Protein AF-A0A945QQH2-F1 (afdb_monomer_lite)

Secondary structure (DSSP, 8-state):
----------PPP------PPPP------PPPTTGGGSHHHHHHHHT---EEEETTEEEEHHHHHHSSHHHHHHHHHHHHHHHHTT-

pLDDT: mean 80.51, std 17.83, range [37.78, 97.5]

Foldseek 3Di:
DDDDDDPPDPDPDPPDDDDDDDDDDDDDDADALVLCPDPVNVVCQVVAPQFDDDPNDTGHPSCCVNDCNVVVVCVVVVVVVVVVVVD

Sequence (87 aa):
MRRFIAAMLCKPREWGAVFARPLMVVVHRFMEPGELQMELGRQRLEACVFKWPVDGEMVSLCEVNATNLRHQLNQRGAGRLVANHRQ

Radius of gyration: 27.11 Å; chains: 1; bounding box: 89×33×42 Å

Structure (mmCIF, N/CA/C/O backbone):
data_AF-A0A945QQH2-F1
#
_entry.id   AF-A0A945QQH2-F1
#
loop_
_atom_site.group_PDB
_atom_site.id
_atom_site.type_symbol
_atom_site.label_atom_id
_atom_site.label_alt_id
_atom_site.label_comp_id
_atom_site.label_asym_id
_atom_site.label_entity_id
_atom_site.label_seq_id
_atom_site.pdbx_PDB_ins_code
_atom_site.Cartn_x
_atom_site.Cartn_y
_atom_site.Cartn_z
_atom_site.occupancy
_atom_site.B_iso_or_equiv
_atom_site.auth_seq_id
_atom_site.auth_comp_id
_atom_site.auth_asym_id
_atom_site.auth_atom_id
_atom_site.pdbx_PDB_model_num
ATOM 1 N N . MET A 1 1 ? 76.645 -2.385 11.509 1.00 41.94 1 MET A N 1
ATOM 2 C CA . MET A 1 1 ? 75.364 -1.938 10.896 1.00 41.94 1 MET A CA 1
ATOM 3 C C . MET A 1 1 ? 75.095 -2.886 9.734 1.00 41.94 1 MET A C 1
ATOM 5 O O . MET A 1 1 ? 75.982 -2.985 8.910 1.00 41.94 1 MET A O 1
ATOM 9 N N . ARG A 1 2 ? 74.041 -3.700 9.611 1.00 37.78 2 ARG A N 1
ATOM 10 C CA . ARG A 1 2 ? 72.576 -3.614 9.832 1.00 37.78 2 ARG A CA 1
ATOM 11 C C . ARG A 1 2 ? 72.118 -5.089 10.029 1.00 37.78 2 ARG A C 1
ATOM 13 O O . ARG A 1 2 ? 72.613 -5.923 9.290 1.00 37.78 2 ARG A O 1
ATOM 20 N N . ARG A 1 3 ? 71.405 -5.592 11.046 1.00 39.09 3 ARG A N 1
ATOM 21 C CA . ARG A 1 3 ? 70.081 -5.307 11.639 1.00 39.09 3 ARG A CA 1
ATOM 22 C C . ARG A 1 3 ? 68.910 -5.259 10.632 1.00 39.09 3 ARG A C 1
ATOM 24 O O . ARG A 1 3 ? 68.772 -4.245 9.964 1.00 39.09 3 ARG A O 1
ATOM 31 N N . PHE A 1 4 ? 68.052 -6.301 10.712 1.00 40.44 4 PHE A N 1
ATOM 32 C CA . PHE A 1 4 ? 66.581 -6.299 10.510 1.00 40.44 4 PHE A CA 1
ATOM 33 C C . PHE A 1 4 ? 66.102 -6.157 9.030 1.00 40.44 4 PHE A C 1
ATOM 35 O O . PHE A 1 4 ? 66.715 -5.428 8.272 1.00 40.44 4 PHE A O 1
ATOM 42 N N . ILE A 1 5 ? 65.072 -6.826 8.477 1.00 47.50 5 ILE A N 1
ATOM 43 C CA . ILE A 1 5 ? 63.795 -7.360 8.988 1.00 47.50 5 ILE A CA 1
ATOM 44 C C . ILE A 1 5 ? 63.305 -8.533 8.111 1.00 47.50 5 ILE A C 1
ATOM 46 O O . ILE A 1 5 ? 63.434 -8.514 6.893 1.00 47.50 5 ILE A O 1
ATOM 50 N N . ALA A 1 6 ? 62.720 -9.510 8.808 1.00 41.59 6 ALA A N 1
ATOM 51 C CA . ALA A 1 6 ? 61.755 -10.537 8.425 1.00 41.59 6 ALA A CA 1
ATOM 52 C C . ALA A 1 6 ? 61.331 -10.666 6.950 1.00 41.59 6 ALA A C 1
ATOM 54 O O . ALA A 1 6 ? 60.688 -9.791 6.370 1.00 41.59 6 ALA A O 1
ATOM 55 N N . ALA A 1 7 ? 61.525 -11.885 6.442 1.00 43.59 7 ALA A N 1
ATOM 56 C CA . ALA A 1 7 ? 60.659 -12.496 5.449 1.00 43.59 7 ALA A CA 1
ATOM 57 C C . ALA A 1 7 ? 59.204 -12.455 5.952 1.00 43.59 7 ALA A C 1
ATOM 59 O O . ALA A 1 7 ? 58.755 -13.318 6.708 1.00 43.59 7 ALA A O 1
ATOM 60 N N . MET A 1 8 ? 58.472 -11.414 5.558 1.00 44.50 8 MET A N 1
ATOM 61 C CA . MET A 1 8 ? 57.026 -11.367 5.693 1.00 44.50 8 MET A CA 1
ATOM 62 C C . MET A 1 8 ? 56.466 -12.348 4.665 1.00 44.50 8 MET A C 1
ATOM 64 O O . MET A 1 8 ? 56.303 -12.039 3.489 1.00 44.50 8 MET A O 1
ATOM 68 N N . LEU A 1 9 ? 56.273 -13.577 5.137 1.00 50.94 9 LEU A N 1
ATOM 69 C CA . LEU A 1 9 ? 55.553 -14.659 4.487 1.00 50.94 9 LEU A CA 1
ATOM 70 C C . LEU A 1 9 ? 54.219 -14.130 3.938 1.00 50.94 9 LEU A C 1
ATOM 72 O O . LEU A 1 9 ? 53.214 -14.101 4.647 1.00 50.94 9 LEU A O 1
ATOM 76 N N . CYS A 1 10 ? 54.191 -13.745 2.662 1.00 43.44 10 CYS A N 1
ATOM 77 C CA . CYS A 1 10 ? 52.959 -13.739 1.8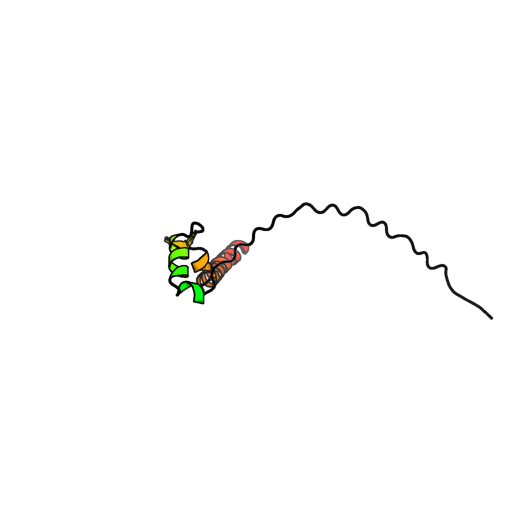89 1.00 43.44 10 CYS A CA 1
ATOM 78 C C . CYS A 1 10 ? 52.540 -15.199 1.716 1.00 43.44 10 CYS A C 1
ATOM 80 O O . CYS A 1 10 ? 52.870 -15.843 0.724 1.00 43.44 10 CYS A O 1
ATOM 82 N N . LYS A 1 11 ? 51.842 -15.748 2.715 1.00 51.06 11 LYS A N 1
ATOM 83 C CA . LYS A 1 11 ? 51.032 -16.941 2.491 1.00 51.06 11 LYS A CA 1
ATOM 84 C C . LYS A 1 11 ? 49.907 -16.529 1.538 1.00 51.06 11 LYS A C 1
ATOM 86 O O . LYS A 1 11 ? 49.159 -15.612 1.889 1.00 51.06 11 LYS A O 1
ATOM 91 N N . PRO A 1 12 ? 49.767 -17.152 0.357 1.00 54.16 12 PRO A N 1
ATOM 92 C CA . PRO A 1 12 ? 48.565 -16.975 -0.438 1.00 54.16 12 PRO A CA 1
ATOM 93 C C . PRO A 1 12 ? 47.391 -17.412 0.438 1.00 54.16 12 PRO A C 1
ATOM 95 O O . PRO A 1 12 ? 47.353 -18.528 0.951 1.00 54.16 12 PRO A O 1
ATOM 98 N N . ARG A 1 13 ? 46.477 -16.482 0.706 1.00 62.56 13 ARG A N 1
ATOM 99 C CA . ARG A 1 13 ? 45.231 -16.777 1.405 1.00 62.56 13 ARG A CA 1
ATOM 100 C C . ARG A 1 13 ? 44.475 -17.736 0.488 1.00 62.56 13 ARG A C 1
ATOM 102 O O . ARG A 1 13 ? 44.198 -17.378 -0.650 1.00 62.56 13 ARG A O 1
ATOM 109 N N . GLU A 1 14 ? 44.219 -18.958 0.929 1.00 63.78 14 GLU A N 1
ATOM 110 C CA . GLU A 1 14 ? 43.393 -19.908 0.188 1.00 63.78 14 GLU A CA 1
ATOM 111 C C . GLU A 1 14 ? 41.954 -19.383 0.222 1.00 63.78 14 GLU A C 1
ATOM 113 O O . GLU A 1 14 ? 41.206 -19.609 1.174 1.00 63.78 14 GLU A O 1
ATOM 118 N N . TRP A 1 15 ? 41.576 -18.586 -0.778 1.00 61.75 15 TRP A N 1
ATOM 119 C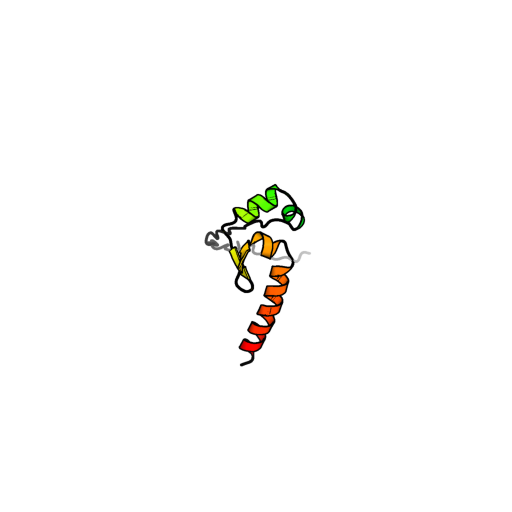 CA . TRP A 1 15 ? 40.179 -18.242 -1.014 1.00 61.75 15 TRP A CA 1
ATOM 120 C C . TRP A 1 15 ? 39.518 -19.512 -1.546 1.00 61.75 15 TRP A C 1
ATOM 122 O O . TRP A 1 15 ? 39.477 -19.745 -2.751 1.00 61.75 15 TRP A O 1
ATOM 132 N N . GLY A 1 16 ? 39.074 -20.379 -0.632 1.00 65.81 16 GLY A N 1
ATOM 133 C CA . GLY A 1 16 ? 38.210 -21.502 -0.977 1.00 65.81 16 GLY A CA 1
ATOM 134 C C . GLY A 1 16 ? 37.032 -20.998 -1.810 1.00 65.81 16 GLY A C 1
ATOM 135 O O . GLY A 1 16 ? 36.542 -19.888 -1.590 1.00 65.81 16 GLY A O 1
ATOM 136 N N . ALA A 1 17 ? 36.610 -21.782 -2.800 1.00 72.44 17 ALA A N 1
ATOM 137 C CA . ALA A 1 17 ? 35.519 -21.402 -3.686 1.00 72.44 17 ALA A CA 1
ATOM 138 C C . ALA A 1 17 ? 34.255 -21.090 -2.863 1.00 72.44 17 ALA A C 1
ATOM 140 O O . ALA A 1 17 ? 33.643 -21.982 -2.274 1.00 72.44 17 ALA A O 1
ATOM 141 N N . VAL A 1 18 ? 33.864 -19.814 -2.805 1.00 74.06 18 VAL A N 1
ATOM 142 C CA . VAL A 1 18 ? 32.601 -19.397 -2.192 1.00 74.06 18 VAL A CA 1
ATOM 143 C C . VAL A 1 18 ? 31.494 -19.711 -3.187 1.00 74.06 18 VAL A C 1
ATOM 145 O O . VAL A 1 18 ? 31.293 -18.991 -4.162 1.00 74.06 18 VAL A O 1
ATOM 148 N N . PHE A 1 19 ? 30.779 -20.808 -2.954 1.00 73.94 19 PHE A N 1
ATOM 149 C CA . PHE A 1 19 ? 29.583 -21.130 -3.719 1.00 73.94 19 PHE A CA 1
ATOM 150 C C . PHE A 1 19 ? 28.376 -20.432 -3.083 1.00 73.94 19 PHE A C 1
ATOM 152 O O . PHE A 1 19 ? 27.826 -20.895 -2.083 1.00 73.94 19 PHE A O 1
ATOM 159 N N . ALA A 1 20 ? 27.968 -19.294 -3.644 1.00 77.75 20 ALA A N 1
ATOM 160 C CA . ALA A 1 20 ? 26.710 -18.652 -3.282 1.00 77.75 20 ALA A CA 1
ATOM 161 C C . ALA A 1 20 ? 25.569 -19.273 -4.101 1.00 77.75 20 ALA A C 1
ATOM 163 O O . ALA A 1 20 ? 25.645 -19.359 -5.326 1.00 77.75 20 ALA A O 1
ATOM 164 N N . ARG A 1 21 ? 24.494 -19.701 -3.431 1.00 81.44 21 ARG A N 1
ATOM 165 C CA . ARG A 1 21 ? 23.265 -20.106 -4.124 1.00 81.44 21 ARG A CA 1
ATOM 166 C C . ARG A 1 21 ? 22.663 -18.891 -4.840 1.00 81.44 21 ARG A C 1
ATOM 168 O O . ARG A 1 21 ? 22.622 -17.820 -4.232 1.00 81.44 21 ARG A O 1
ATOM 175 N N . PRO A 1 22 ? 22.161 -19.035 -6.079 1.00 80.06 22 PRO A N 1
ATOM 176 C CA . PRO A 1 22 ? 21.443 -17.950 -6.730 1.00 80.06 22 PRO A CA 1
ATOM 177 C C . PRO A 1 22 ? 20.197 -17.607 -5.905 1.00 80.06 22 PRO A C 1
ATOM 179 O O . PRO A 1 22 ? 19.335 -18.457 -5.681 1.00 80.06 22 PRO A O 1
ATOM 182 N N . LEU A 1 23 ? 20.121 -16.364 -5.432 1.00 85.94 23 LEU A N 1
ATOM 183 C CA . LEU A 1 23 ? 18.935 -15.804 -4.796 1.00 85.94 23 LEU A CA 1
ATOM 184 C C . LEU A 1 23 ? 18.178 -14.990 -5.846 1.00 85.94 23 LEU A C 1
ATOM 186 O O . LEU A 1 23 ? 18.697 -13.997 -6.352 1.00 85.94 23 LEU A O 1
ATOM 190 N N . MET A 1 24 ? 16.949 -15.395 -6.161 1.00 84.31 24 MET A N 1
ATOM 191 C CA . MET A 1 24 ? 16.046 -14.578 -6.968 1.00 84.31 24 MET A CA 1
ATOM 192 C C . MET A 1 24 ? 15.245 -13.669 -6.037 1.00 84.31 24 MET A C 1
ATOM 194 O O . MET A 1 24 ? 14.452 -14.148 -5.229 1.00 84.31 24 MET A O 1
ATOM 198 N N . VAL A 1 25 ? 15.453 -12.358 -6.152 1.00 85.69 25 VAL A N 1
ATOM 199 C CA . VAL A 1 25 ? 14.678 -11.347 -5.423 1.00 85.69 25 VAL A CA 1
ATOM 200 C C . VAL A 1 25 ? 13.718 -10.685 -6.401 1.00 85.69 25 VAL A C 1
ATOM 202 O O . VAL A 1 25 ? 14.150 -10.045 -7.357 1.00 85.69 25 VAL A O 1
ATOM 205 N N . VAL A 1 26 ? 12.415 -10.827 -6.161 1.00 77.38 26 VAL A N 1
ATOM 206 C CA . VAL A 1 26 ? 11.380 -10.125 -6.927 1.00 77.38 26 VAL A CA 1
ATOM 207 C C . VAL A 1 26 ? 10.939 -8.907 -6.128 1.00 77.38 26 VAL A C 1
ATOM 209 O O . VAL A 1 26 ? 10.331 -9.037 -5.066 1.00 77.38 26 VAL A O 1
ATOM 212 N N . VAL A 1 27 ? 11.250 -7.716 -6.637 1.00 78.25 27 VAL A N 1
ATOM 213 C CA . VAL A 1 27 ? 10.832 -6.447 -6.033 1.00 78.25 27 VAL A CA 1
ATOM 214 C C . VAL A 1 27 ? 9.658 -5.894 -6.827 1.00 78.25 27 VAL A C 1
ATOM 216 O O . VAL A 1 27 ? 9.778 -5.631 -8.020 1.00 78.25 27 VAL A O 1
ATOM 219 N N . HIS A 1 28 ? 8.527 -5.694 -6.156 1.00 74.75 28 HIS A N 1
ATOM 220 C CA . HIS A 1 28 ? 7.392 -4.975 -6.724 1.00 74.75 28 HIS A CA 1
ATOM 221 C C . HIS A 1 28 ? 7.476 -3.509 -6.301 1.00 74.75 28 HIS A C 1
ATOM 223 O O . HIS A 1 28 ? 7.560 -3.207 -5.109 1.00 74.75 28 HIS A O 1
ATOM 229 N N . ARG A 1 29 ? 7.445 -2.592 -7.274 1.00 82.94 29 ARG A N 1
ATOM 230 C CA . ARG A 1 29 ? 7.284 -1.163 -6.994 1.00 82.94 29 ARG A CA 1
ATOM 231 C C . ARG A 1 29 ? 5.795 -0.859 -6.875 1.00 82.94 29 ARG A C 1
ATOM 233 O O . ARG A 1 29 ? 5.080 -0.881 -7.872 1.00 82.94 29 ARG A O 1
ATOM 240 N N . PHE A 1 30 ? 5.345 -0.589 -5.655 1.00 88.81 30 PHE A N 1
ATOM 241 C CA . PHE A 1 30 ? 4.009 -0.050 -5.424 1.00 88.81 30 PHE A CA 1
ATOM 242 C C . PHE A 1 30 ? 3.945 1.418 -5.853 1.00 88.81 30 PHE A C 1
ATOM 244 O O . PHE A 1 30 ? 4.975 2.090 -5.928 1.00 88.81 30 PHE A O 1
ATOM 251 N N . MET A 1 31 ? 2.730 1.886 -6.136 1.00 92.50 31 MET A N 1
ATOM 252 C CA . MET A 1 31 ? 2.486 3.285 -6.478 1.00 92.50 31 MET A CA 1
ATOM 253 C C . MET A 1 31 ? 2.860 4.216 -5.323 1.00 92.50 31 MET A C 1
ATOM 255 O O . MET A 1 31 ? 2.768 3.852 -4.150 1.00 92.50 31 MET A O 1
ATOM 259 N N . GLU A 1 32 ? 3.264 5.429 -5.667 1.00 91.88 32 GLU A N 1
ATOM 260 C CA . GLU A 1 32 ? 3.456 6.524 -4.726 1.00 91.88 32 GLU A CA 1
ATOM 261 C C . GLU A 1 32 ? 2.111 7.193 -4.378 1.00 91.88 32 GLU A C 1
ATOM 263 O O . GLU A 1 32 ? 1.158 7.116 -5.160 1.00 91.88 32 GLU A O 1
ATOM 268 N N . PRO A 1 33 ? 2.005 7.897 -3.233 1.00 93.69 33 PRO A N 1
ATOM 269 C CA . PRO A 1 33 ? 0.746 8.511 -2.799 1.00 93.69 33 PRO A CA 1
ATOM 270 C C . PRO A 1 33 ? 0.122 9.453 -3.843 1.00 93.69 33 PRO A C 1
ATOM 272 O O . PRO A 1 33 ? -1.096 9.480 -4.008 1.00 93.69 33 PRO A O 1
ATOM 275 N N . GLY A 1 34 ? 0.954 10.209 -4.568 1.00 94.38 34 GLY A N 1
ATOM 276 C CA . GLY A 1 34 ? 0.497 11.142 -5.601 1.00 94.38 34 GLY A CA 1
ATOM 277 C C . GLY A 1 34 ? -0.060 10.455 -6.850 1.00 94.38 34 GLY A C 1
ATOM 278 O O . GLY A 1 34 ? -0.938 11.008 -7.508 1.00 94.38 34 GLY A O 1
ATOM 279 N N . GLU A 1 35 ? 0.393 9.237 -7.160 1.00 94.94 35 GLU A N 1
ATOM 280 C CA . GLU A 1 35 ? -0.099 8.481 -8.316 1.00 94.94 35 GLU A CA 1
ATOM 281 C C . GLU A 1 35 ? -1.547 8.024 -8.119 1.00 94.94 35 GLU A C 1
ATOM 283 O O . GLU A 1 35 ? -2.285 7.945 -9.095 1.00 94.94 35 GLU A O 1
ATOM 288 N N . LEU A 1 36 ? -1.987 7.791 -6.875 1.00 93.00 36 LEU A N 1
ATOM 289 C CA . LEU A 1 36 ? -3.362 7.369 -6.572 1.00 93.00 36 LEU A CA 1
ATOM 290 C C . LEU A 1 36 ? -4.422 8.380 -7.028 1.00 93.00 36 LEU A C 1
ATOM 292 O O . LEU A 1 36 ? -5.560 7.998 -7.282 1.00 93.00 36 LEU A O 1
ATOM 296 N N . GLN A 1 37 ? -4.052 9.659 -7.118 1.00 94.50 37 GLN A N 1
ATOM 297 C CA . GLN A 1 37 ? -4.954 10.745 -7.514 1.00 94.50 37 GLN A CA 1
ATOM 298 C C . GLN A 1 37 ? -5.020 10.933 -9.035 1.00 94.50 37 GLN A C 1
ATOM 300 O O . GLN A 1 37 ? -5.804 11.738 -9.533 1.00 94.50 37 GLN A O 1
ATOM 305 N N . MET A 1 38 ? -4.177 10.220 -9.785 1.00 96.62 38 MET A N 1
ATOM 306 C CA . MET A 1 38 ? -4.148 10.284 -11.239 1.00 96.62 38 MET A CA 1
ATOM 307 C C . MET A 1 38 ? -5.130 9.276 -11.832 1.00 96.62 38 MET A C 1
ATOM 309 O O . MET A 1 38 ? -5.302 8.176 -11.309 1.00 96.62 38 MET A O 1
ATOM 313 N N . GLU A 1 39 ? -5.687 9.601 -12.997 1.00 97.50 39 GLU A N 1
ATOM 314 C CA . GLU A 1 39 ? -6.577 8.693 -13.729 1.00 97.50 39 GLU A CA 1
ATOM 315 C C . GLU A 1 39 ? -5.915 7.330 -14.000 1.00 97.50 39 GLU A C 1
ATOM 317 O O . GLU A 1 39 ? -6.500 6.278 -13.749 1.00 97.50 39 GLU A O 1
ATOM 322 N N . LEU A 1 40 ? -4.644 7.341 -14.414 1.00 95.00 40 LEU A N 1
ATOM 323 C CA . LEU A 1 40 ? -3.857 6.120 -14.598 1.00 95.00 40 LEU A CA 1
ATOM 324 C C . LEU A 1 40 ? -3.684 5.333 -13.288 1.00 95.00 40 LEU A C 1
ATOM 326 O O . LEU A 1 40 ? -3.663 4.103 -13.302 1.00 95.00 40 LEU A O 1
ATOM 330 N N . GLY A 1 41 ? -3.555 6.023 -12.155 1.00 94.25 41 GLY A N 1
ATOM 331 C CA . GLY A 1 41 ? -3.470 5.387 -10.844 1.00 94.25 41 GLY A CA 1
ATOM 332 C C . GLY A 1 41 ? -4.758 4.665 -10.479 1.00 94.25 41 GLY A C 1
ATOM 333 O O . GLY A 1 41 ? -4.710 3.502 -10.083 1.00 94.25 41 GLY A O 1
ATOM 334 N N . ARG A 1 42 ? -5.910 5.304 -10.703 1.00 94.25 42 ARG A N 1
ATOM 335 C CA . ARG A 1 42 ? -7.224 4.682 -10.500 1.00 94.25 42 ARG A CA 1
ATOM 336 C C . ARG A 1 42 ? -7.392 3.421 -11.349 1.00 94.25 42 ARG A C 1
ATOM 338 O O . ARG A 1 42 ? -7.729 2.369 -10.813 1.00 94.25 42 ARG A O 1
ATOM 345 N N . GLN A 1 43 ? -7.044 3.488 -12.633 1.00 95.19 43 GLN A N 1
ATOM 346 C CA . GLN A 1 43 ? -7.089 2.327 -13.533 1.00 95.19 43 GLN A CA 1
ATOM 347 C C . GLN A 1 43 ? -6.183 1.184 -13.044 1.00 95.19 43 GLN A C 1
ATOM 349 O O . GLN A 1 43 ? -6.559 0.012 -13.090 1.00 95.19 43 GLN A O 1
ATOM 354 N N . ARG A 1 44 ? -4.994 1.510 -12.517 1.00 93.44 44 ARG A N 1
ATOM 355 C CA . ARG A 1 44 ? -4.086 0.520 -11.915 1.00 93.44 44 ARG A CA 1
ATOM 356 C C . ARG A 1 44 ? -4.653 -0.102 -10.638 1.00 93.44 44 ARG A C 1
ATOM 358 O O . ARG A 1 44 ? -4.406 -1.285 -10.412 1.00 93.44 44 ARG A O 1
ATOM 365 N N . LEU A 1 45 ? -5.381 0.652 -9.808 1.00 93.44 45 LEU A N 1
ATOM 366 C CA . LEU A 1 45 ? -6.053 0.110 -8.619 1.00 93.44 45 LEU A CA 1
ATOM 367 C C . LEU A 1 45 ? -7.151 -0.882 -9.012 1.00 93.44 45 LEU A C 1
ATOM 369 O O . LEU A 1 45 ? -7.191 -1.986 -8.468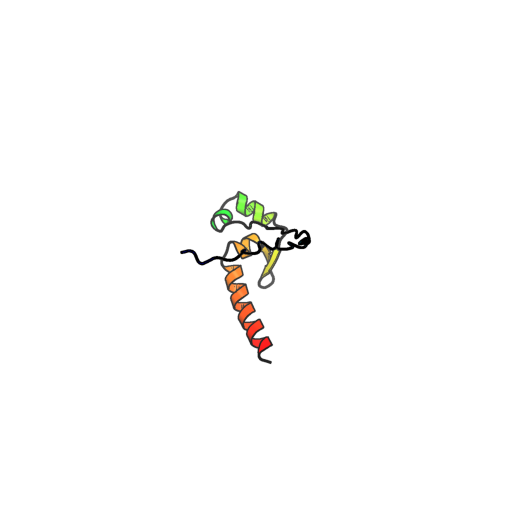 1.00 93.44 45 LEU A O 1
ATOM 373 N N . GLU A 1 46 ? -7.985 -0.519 -9.986 1.00 92.12 46 GLU A N 1
ATOM 374 C CA . GLU A 1 46 ? -9.071 -1.367 -10.491 1.00 92.12 46 GLU A CA 1
ATOM 375 C C . GLU A 1 46 ? -8.542 -2.677 -11.092 1.00 92.12 46 GLU A C 1
ATOM 377 O O . GLU A 1 46 ? -9.084 -3.750 -10.826 1.00 92.12 46 GLU A O 1
ATOM 382 N N . ALA A 1 47 ? -7.429 -2.612 -11.829 1.00 92.25 47 ALA A N 1
ATOM 383 C CA . ALA A 1 47 ? -6.778 -3.777 -12.428 1.00 92.25 47 ALA A CA 1
ATOM 384 C C . ALA A 1 47 ? -5.906 -4.593 -11.449 1.00 92.25 47 ALA A C 1
ATOM 386 O O . ALA A 1 47 ? -5.360 -5.635 -11.822 1.00 92.25 47 A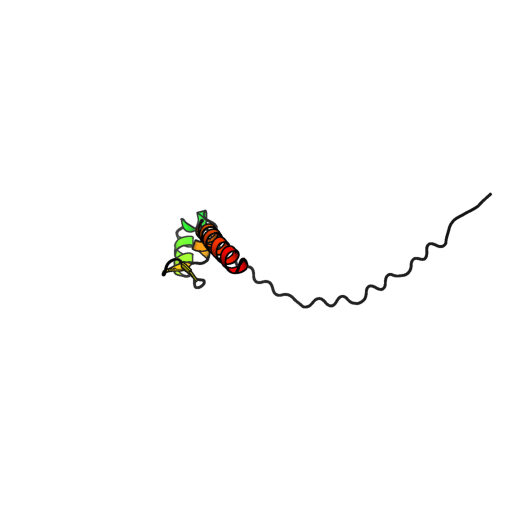LA A O 1
ATOM 387 N N . CYS A 1 48 ? -5.713 -4.135 -10.209 1.00 90.94 48 CYS A N 1
ATOM 388 C CA . CYS A 1 48 ? -4.745 -4.736 -9.298 1.00 90.94 48 CYS A CA 1
ATOM 389 C C . CYS A 1 48 ? -5.196 -6.122 -8.808 1.00 90.94 48 CYS A C 1
ATOM 391 O O . CYS A 1 48 ? -6.175 -6.255 -8.073 1.00 90.94 48 CYS A O 1
ATOM 393 N N . VAL A 1 49 ? -4.422 -7.157 -9.144 1.00 92.25 49 VAL A N 1
ATOM 394 C CA . VAL A 1 49 ? -4.639 -8.536 -8.660 1.00 92.25 49 VAL A CA 1
ATOM 395 C C . VAL A 1 49 ? -4.057 -8.783 -7.266 1.00 92.25 49 VAL A C 1
ATOM 397 O O . VAL A 1 49 ? -4.455 -9.710 -6.567 1.00 92.25 49 VAL A O 1
ATOM 400 N N . PHE A 1 50 ? -3.117 -7.941 -6.842 1.00 92.06 50 PHE A N 1
ATOM 401 C CA . PHE A 1 50 ? -2.450 -8.044 -5.552 1.00 92.06 50 PHE A CA 1
ATOM 402 C C . PHE A 1 50 ? -3.281 -7.320 -4.494 1.00 92.06 50 PHE A C 1
ATOM 404 O O . PHE A 1 50 ? -3.219 -6.096 -4.385 1.00 92.06 50 PHE A O 1
ATOM 411 N N . LYS A 1 51 ? -4.072 -8.069 -3.724 1.00 94.38 51 LYS A N 1
ATOM 412 C CA . LYS A 1 51 ? -4.998 -7.517 -2.726 1.00 94.38 51 LYS A CA 1
ATOM 413 C C . LYS A 1 51 ? -4.755 -8.098 -1.336 1.00 94.38 51 LYS A C 1
ATOM 415 O O . LYS A 1 51 ? -4.258 -9.214 -1.201 1.00 94.38 51 LYS A O 1
ATOM 420 N N . TRP A 1 52 ? -5.121 -7.337 -0.312 1.00 93.50 52 TRP A N 1
ATOM 421 C CA . TRP A 1 52 ? -4.997 -7.705 1.092 1.00 93.50 52 TRP A CA 1
ATOM 422 C C . TRP A 1 52 ? -6.309 -7.426 1.840 1.00 93.50 52 TRP A C 1
ATOM 424 O O . TRP A 1 52 ? -6.893 -6.361 1.631 1.00 93.50 52 TRP A O 1
ATOM 434 N N . PRO A 1 53 ? -6.774 -8.337 2.715 1.00 95.19 53 PRO A N 1
ATOM 435 C CA . PRO A 1 53 ? -7.964 -8.100 3.519 1.00 95.19 53 PRO A CA 1
ATOM 436 C C . PRO A 1 53 ? -7.687 -7.052 4.607 1.00 95.19 53 PRO A C 1
ATOM 438 O O . PRO A 1 53 ? -6.854 -7.258 5.494 1.00 95.19 53 PRO A O 1
ATOM 441 N N . VAL A 1 54 ? -8.409 -5.937 4.565 1.00 94.44 54 VAL A N 1
ATOM 442 C CA . VAL A 1 54 ? -8.399 -4.890 5.592 1.00 94.44 54 VAL A CA 1
ATOM 443 C C . VAL A 1 54 ? -9.824 -4.710 6.080 1.00 94.44 54 VAL A C 1
ATOM 445 O O . VAL A 1 54 ? -10.700 -4.368 5.299 1.00 94.44 54 VAL A O 1
ATOM 448 N N . ASP A 1 55 ? -10.056 -4.993 7.364 1.00 92.81 55 ASP A N 1
ATOM 449 C CA . ASP A 1 55 ? -11.352 -4.796 8.025 1.00 92.81 55 ASP A CA 1
ATOM 450 C C . ASP A 1 55 ? -12.553 -5.414 7.255 1.00 92.81 55 ASP A C 1
ATOM 452 O O . ASP A 1 55 ? -13.671 -4.918 7.307 1.00 92.81 55 ASP A O 1
ATOM 456 N N . GLY A 1 56 ? -12.321 -6.544 6.567 1.00 94.75 56 GLY A N 1
ATOM 457 C CA . GLY A 1 56 ? -13.335 -7.292 5.808 1.00 94.75 56 GLY A CA 1
ATOM 458 C C . GLY A 1 56 ? -13.366 -7.008 4.302 1.00 94.75 56 GLY A C 1
ATOM 459 O O . GLY A 1 56 ? -14.028 -7.740 3.568 1.00 94.75 56 GLY A O 1
ATOM 460 N N . GLU A 1 57 ? -12.611 -6.020 3.821 1.00 95.56 57 GLU A N 1
ATOM 461 C CA . GLU A 1 57 ? -12.569 -5.633 2.408 1.00 95.56 57 GLU A CA 1
ATOM 462 C C . GLU A 1 57 ? -11.242 -6.004 1.738 1.00 95.56 57 GLU A C 1
ATOM 464 O O . GLU A 1 57 ? -10.174 -5.949 2.347 1.00 95.56 57 GLU A O 1
ATOM 469 N N . MET A 1 58 ? -11.293 -6.378 0.456 1.00 95.75 58 MET A N 1
ATOM 470 C CA . MET A 1 58 ? -10.099 -6.703 -0.333 1.00 95.75 58 MET A CA 1
ATOM 471 C C . MET A 1 58 ? -9.504 -5.438 -0.958 1.00 95.75 58 MET A C 1
ATOM 473 O O . MET A 1 58 ? -9.886 -5.040 -2.061 1.00 95.75 58 MET A O 1
ATOM 477 N N . VAL A 1 59 ? -8.530 -4.848 -0.271 1.00 94.94 59 VAL A N 1
ATOM 478 C CA . VAL A 1 59 ? -7.873 -3.589 -0.652 1.00 94.94 59 VAL A CA 1
ATOM 479 C C . VAL A 1 59 ? -6.634 -3.863 -1.506 1.00 94.94 59 VAL A C 1
ATOM 481 O O . VAL A 1 59 ? -5.897 -4.816 -1.255 1.00 94.94 59 VAL A O 1
ATOM 484 N N . SER A 1 60 ? -6.371 -3.039 -2.526 1.00 94.94 60 SER A N 1
ATOM 485 C CA . SER A 1 60 ? -5.159 -3.160 -3.352 1.00 94.94 60 SER A CA 1
ATOM 486 C C . SER A 1 60 ? -3.893 -3.008 -2.502 1.00 94.94 60 SER A C 1
ATOM 488 O O . SER A 1 60 ? -3.781 -2.092 -1.690 1.00 94.94 60 SER A O 1
ATOM 490 N N . LEU A 1 61 ? -2.876 -3.844 -2.732 1.00 93.62 61 LEU A N 1
ATOM 491 C CA . LEU A 1 61 ? -1.580 -3.685 -2.068 1.00 93.62 61 LEU A CA 1
ATOM 492 C C . LEU A 1 61 ? -0.892 -2.362 -2.438 1.00 93.62 61 LEU A C 1
ATOM 494 O O . LEU A 1 61 ? -0.117 -1.851 -1.631 1.00 93.62 61 LEU A O 1
ATOM 498 N N . CYS A 1 62 ? -1.192 -1.774 -3.602 1.00 93.06 62 CYS A N 1
ATOM 499 C CA . CYS A 1 62 ? -0.742 -0.419 -3.921 1.00 93.06 62 CYS A CA 1
ATOM 500 C C . CYS A 1 62 ? -1.357 0.595 -2.958 1.00 93.06 62 CYS A C 1
ATOM 502 O O . CYS A 1 62 ? -0.630 1.401 -2.399 1.00 93.06 62 CYS A O 1
ATOM 504 N N . GLU A 1 63 ? -2.659 0.512 -2.702 1.00 94.44 63 GLU A N 1
ATOM 505 C CA . GLU A 1 63 ? -3.345 1.395 -1.758 1.00 94.44 63 GLU A CA 1
ATOM 506 C C . GLU A 1 63 ? -2.853 1.191 -0.319 1.00 94.44 63 GLU A C 1
ATOM 508 O O . GLU A 1 63 ? -2.546 2.161 0.375 1.00 94.44 63 GLU A O 1
ATOM 513 N N . VAL A 1 64 ? -2.659 -0.060 0.111 1.00 94.81 64 VAL A N 1
ATOM 514 C CA . VAL A 1 64 ? -2.105 -0.369 1.440 1.00 94.81 64 VAL A CA 1
ATOM 515 C C . VAL A 1 64 ? -0.723 0.268 1.644 1.00 94.81 64 VAL A C 1
ATOM 517 O O . VAL A 1 64 ? -0.434 0.759 2.737 1.00 94.81 64 VAL A O 1
ATOM 520 N N . ASN A 1 65 ? 0.133 0.262 0.615 1.00 92.75 65 ASN A N 1
ATOM 521 C CA . ASN A 1 65 ? 1.506 0.774 0.697 1.00 92.75 65 ASN A CA 1
ATOM 522 C C . ASN A 1 65 ? 1.637 2.276 0.413 1.00 92.75 65 ASN A C 1
ATOM 524 O O . ASN A 1 65 ? 2.536 2.908 0.965 1.00 92.75 65 ASN A O 1
ATOM 528 N N . ALA A 1 66 ? 0.784 2.828 -0.447 1.00 93.06 66 ALA A N 1
ATOM 529 C CA . ALA A 1 66 ? 0.801 4.234 -0.841 1.00 93.06 66 ALA A CA 1
ATOM 530 C C . ALA A 1 66 ? 0.080 5.139 0.170 1.00 93.06 66 ALA A C 1
ATOM 532 O O . ALA A 1 66 ? 0.265 6.353 0.161 1.00 93.06 66 ALA A O 1
ATOM 533 N N . THR A 1 67 ? -0.742 4.566 1.049 1.00 92.38 67 THR A N 1
ATOM 534 C CA . THR A 1 67 ? -1.423 5.286 2.132 1.00 92.38 67 THR A CA 1
ATOM 535 C C . THR A 1 67 ? -0.798 4.961 3.492 1.00 92.38 67 THR A C 1
ATOM 537 O O . THR A 1 67 ? 0.169 4.207 3.610 1.00 92.38 67 THR A O 1
ATOM 540 N N . ASN A 1 68 ? -1.374 5.504 4.568 1.00 93.75 68 ASN A N 1
ATOM 541 C CA . ASN A 1 68 ? -0.941 5.196 5.931 1.00 93.75 68 ASN A CA 1
ATOM 542 C C . ASN A 1 68 ? -1.450 3.827 6.443 1.00 93.75 68 ASN A C 1
ATOM 544 O O . ASN A 1 68 ? -1.163 3.449 7.582 1.00 93.75 68 ASN A O 1
ATOM 548 N N . LEU A 1 69 ? -2.202 3.074 5.628 1.00 94.44 69 LEU A N 1
ATOM 549 C CA . LEU A 1 69 ? -2.828 1.810 6.027 1.00 94.44 69 LEU A CA 1
ATOM 550 C C . LEU A 1 69 ? -1.805 0.779 6.505 1.00 94.44 69 LEU A C 1
ATOM 552 O O . LEU A 1 69 ? -1.971 0.225 7.591 1.00 94.44 69 LEU A O 1
ATOM 556 N N . ARG A 1 70 ? -0.707 0.560 5.768 1.00 93.81 70 ARG A N 1
ATOM 557 C CA . ARG A 1 70 ? 0.349 -0.376 6.194 1.00 93.81 70 ARG A CA 1
ATOM 558 C C . ARG A 1 70 ? 0.875 -0.052 7.590 1.00 93.81 70 ARG A C 1
ATOM 560 O O . ARG A 1 70 ? 1.062 -0.950 8.405 1.00 93.81 70 ARG A O 1
ATOM 567 N N . HIS A 1 71 ? 1.131 1.223 7.865 1.00 94.19 71 HIS A N 1
ATOM 568 C CA . HIS A 1 71 ? 1.658 1.641 9.158 1.00 94.19 71 HIS A CA 1
ATOM 569 C C . HIS A 1 71 ? 0.653 1.361 10.281 1.00 94.19 71 HIS A C 1
ATOM 571 O O . HIS A 1 71 ? 1.016 0.773 11.298 1.00 94.19 71 HIS A O 1
ATOM 577 N N . GLN A 1 72 ? -0.622 1.694 10.068 1.00 93.94 72 GLN A N 1
ATOM 578 C CA . GLN A 1 72 ? -1.692 1.406 11.025 1.00 93.94 72 GLN A CA 1
ATOM 579 C C . GLN A 1 72 ? -1.841 -0.100 11.279 1.00 93.94 72 GLN A C 1
ATOM 581 O O . GLN A 1 72 ? -1.927 -0.527 12.431 1.00 93.94 72 GLN A O 1
ATOM 586 N N . LEU A 1 73 ? -1.822 -0.918 10.223 1.00 93.25 73 LEU A N 1
ATOM 587 C CA . LEU A 1 73 ? -1.895 -2.377 10.326 1.00 93.25 73 LEU A CA 1
ATOM 588 C C . LEU A 1 73 ? -0.706 -2.947 11.107 1.00 93.25 73 LEU A C 1
ATOM 590 O O . LEU A 1 73 ? -0.902 -3.765 12.005 1.00 93.25 73 LEU A O 1
ATOM 594 N N . ASN A 1 74 ? 0.508 -2.467 10.833 1.00 93.56 74 ASN A N 1
ATOM 595 C CA . ASN A 1 74 ? 1.708 -2.885 11.553 1.00 93.56 74 ASN A CA 1
ATOM 596 C C . ASN A 1 74 ? 1.638 -2.523 13.038 1.00 93.56 74 ASN A C 1
ATOM 598 O O . ASN A 1 74 ? 1.986 -3.349 13.876 1.00 93.56 74 ASN A O 1
ATOM 602 N N . GLN A 1 75 ? 1.153 -1.329 13.386 1.00 93.00 75 GLN A N 1
ATOM 603 C CA . GLN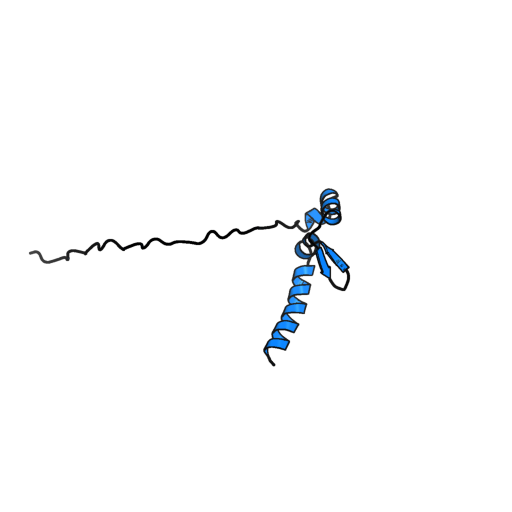 A 1 75 ? 0.980 -0.928 14.785 1.00 93.00 75 GLN A CA 1
ATOM 604 C C . GLN A 1 75 ? -0.041 -1.814 15.511 1.00 93.00 75 GLN A C 1
ATOM 606 O O . GLN A 1 75 ? 0.239 -2.307 16.607 1.00 93.00 75 GLN A O 1
ATOM 611 N N . ARG A 1 76 ? -1.197 -2.077 14.884 1.00 89.31 76 ARG A N 1
ATOM 612 C CA . ARG A 1 76 ? -2.228 -2.982 15.427 1.00 89.31 76 ARG A CA 1
ATOM 613 C C . ARG A 1 76 ? -1.684 -4.407 15.602 1.00 89.31 76 ARG A C 1
ATOM 615 O O . ARG A 1 76 ? -1.942 -5.048 16.620 1.00 89.31 76 ARG A O 1
ATOM 622 N N . GLY A 1 77 ? -0.932 -4.903 14.619 1.00 87.62 77 GLY A N 1
ATOM 623 C CA . GLY A 1 77 ? -0.349 -6.245 14.621 1.00 87.62 77 GLY A CA 1
ATOM 624 C C . GLY A 1 77 ? 0.782 -6.415 15.637 1.00 87.62 77 GLY A C 1
ATOM 625 O O . GLY A 1 77 ? 0.800 -7.402 16.369 1.00 87.62 77 GLY A O 1
ATOM 626 N N . ALA A 1 78 ? 1.684 -5.437 15.743 1.00 84.44 78 ALA A N 1
ATOM 627 C CA . ALA A 1 78 ? 2.800 -5.464 16.687 1.00 84.44 78 ALA A CA 1
ATOM 628 C C . ALA A 1 78 ? 2.315 -5.577 18.138 1.00 84.44 78 ALA A C 1
ATOM 630 O O . ALA A 1 78 ? 2.859 -6.371 18.903 1.00 84.44 78 ALA A O 1
ATOM 631 N N . GLY A 1 79 ? 1.239 -4.865 18.497 1.00 76.88 79 GLY A N 1
ATOM 632 C CA . GLY A 1 79 ? 0.620 -4.989 19.819 1.00 76.88 79 GLY A CA 1
ATOM 633 C C . GLY A 1 79 ? 0.160 -6.418 20.137 1.00 76.88 79 GLY A C 1
ATOM 634 O O . GLY A 1 79 ? 0.363 -6.897 21.250 1.00 76.88 79 GLY A O 1
ATOM 635 N N . ARG A 1 80 ? -0.392 -7.133 19.146 1.00 79.75 80 ARG A N 1
ATOM 636 C CA . ARG A 1 80 ? -0.842 -8.529 19.300 1.00 79.75 80 ARG A CA 1
ATOM 637 C C . ARG A 1 80 ? 0.322 -9.514 19.391 1.00 79.75 80 ARG A C 1
ATOM 639 O O . ARG A 1 80 ? 0.297 -10.401 20.236 1.00 79.75 80 ARG A O 1
ATOM 646 N N . LEU A 1 81 ? 1.347 -9.351 18.552 1.00 76.38 81 LEU A N 1
ATOM 647 C CA . LEU A 1 81 ? 2.528 -10.222 18.573 1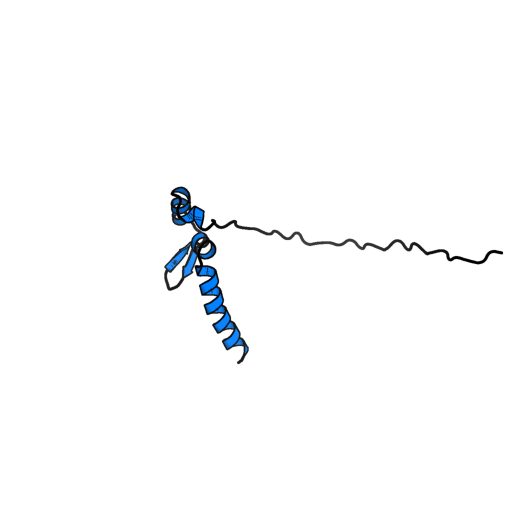.00 76.38 81 LEU A CA 1
ATOM 648 C C . LEU A 1 81 ? 3.291 -10.107 19.897 1.00 76.38 81 LEU A C 1
ATOM 650 O O . LEU A 1 81 ? 3.683 -11.121 20.466 1.00 76.38 81 LEU A O 1
ATOM 654 N N . VAL A 1 82 ? 3.453 -8.888 20.423 1.00 72.69 82 VAL A N 1
ATOM 655 C CA . VAL A 1 82 ? 4.111 -8.663 21.721 1.00 72.69 82 VAL A CA 1
ATOM 656 C C . VAL A 1 82 ? 3.283 -9.227 22.878 1.00 72.69 82 VAL A C 1
ATOM 658 O O . VAL A 1 82 ? 3.858 -9.786 23.809 1.00 72.69 82 VAL A O 1
ATOM 661 N N . ALA A 1 83 ? 1.952 -9.114 22.829 1.00 67.25 83 ALA A N 1
ATOM 662 C CA . ALA A 1 83 ? 1.076 -9.691 23.848 1.00 67.25 83 ALA A CA 1
ATOM 663 C C . ALA A 1 83 ? 1.157 -11.228 23.880 1.00 67.25 83 ALA A C 1
ATOM 665 O O . ALA A 1 83 ? 1.264 -11.809 24.957 1.00 67.25 83 ALA A O 1
ATOM 666 N N . ASN A 1 84 ? 1.179 -11.875 22.711 1.00 66.94 84 ASN A N 1
ATOM 667 C CA . ASN A 1 84 ? 1.232 -13.335 22.606 1.00 66.94 84 ASN A CA 1
ATOM 668 C C . ASN A 1 84 ? 2.607 -13.929 22.961 1.00 66.94 84 ASN A C 1
ATOM 670 O O . ASN A 1 84 ? 2.671 -15.083 23.357 1.00 66.94 84 ASN A O 1
ATOM 674 N N . HIS A 1 85 ? 3.698 -13.164 22.847 1.00 61.03 85 HIS A N 1
ATOM 675 C CA . HIS A 1 85 ? 5.051 -13.619 23.207 1.00 61.03 85 HIS A CA 1
ATOM 676 C C . HIS A 1 85 ? 5.412 -13.460 24.698 1.00 61.03 85 HIS A C 1
ATOM 678 O O . HIS A 1 85 ? 6.516 -13.831 25.090 1.00 61.03 85 HIS A O 1
ATOM 684 N N . ARG A 1 86 ? 4.529 -12.879 25.526 1.00 58.41 86 ARG A N 1
ATOM 685 C CA . ARG A 1 86 ? 4.715 -12.754 26.989 1.00 58.41 86 ARG A CA 1
ATOM 686 C C . ARG A 1 86 ? 3.940 -13.800 27.804 1.00 58.41 86 ARG A C 1
ATOM 688 O O . ARG A 1 86 ? 3.964 -13.723 29.031 1.00 58.41 86 ARG A O 1
ATOM 695 N N . GLN A 1 87 ? 3.241 -14.711 27.133 1.00 51.50 87 GLN A N 1
ATOM 696 C CA . GLN A 1 87 ? 2.631 -15.905 27.724 1.00 51.50 87 GLN A CA 1
ATOM 697 C C . GLN A 1 87 ? 3.596 -17.080 27.586 1.00 51.50 87 GLN A C 1
ATOM 699 O O . GLN A 1 87 ? 3.622 -17.907 28.520 1.00 51.50 87 GLN A O 1
#